Protein AF-A0A0B6Z5R3-F1 (afdb_monomer_lite)

pLDDT: mean 71.02, std 15.73, range [37.0, 95.0]

Structure (mmCIF, N/CA/C/O backbone):
data_AF-A0A0B6Z5R3-F1
#
_entry.id   AF-A0A0B6Z5R3-F1
#
loop_
_atom_site.group_PDB
_atom_site.id
_atom_site.type_symbol
_atom_site.label_atom_id
_atom_site.label_alt_id
_atom_site.label_comp_id
_atom_site.label_asym_id
_atom_site.label_entity_id
_atom_site.label_seq_id
_atom_site.pdbx_PDB_ins_code
_atom_site.Cartn_x
_atom_site.Cartn_y
_atom_site.Cartn_z
_atom_site.occupancy
_atom_site.B_iso_or_equiv
_atom_site.auth_seq_id
_atom_site.auth_comp_id
_atom_site.auth_asym_id
_atom_site.auth_atom_id
_atom_site.pdbx_PDB_model_num
ATOM 1 N N . PRO A 1 1 ? 17.236 -11.142 -57.126 1.00 37.00 1 PRO A N 1
ATOM 2 C CA . PRO A 1 1 ? 18.413 -11.926 -57.569 1.00 37.00 1 PRO A CA 1
ATOM 3 C C . PRO A 1 1 ? 19.703 -11.385 -56.929 1.00 37.00 1 PRO A C 1
ATOM 5 O O . PRO A 1 1 ? 20.218 -10.352 -57.341 1.00 37.00 1 PRO A O 1
ATOM 8 N N . ARG A 1 2 ? 20.150 -12.036 -55.849 1.00 47.00 2 ARG A N 1
ATOM 9 C CA . ARG A 1 2 ? 21.415 -11.745 -55.163 1.00 47.00 2 ARG A CA 1
ATOM 10 C C . ARG A 1 2 ? 22.495 -12.627 -55.776 1.00 47.00 2 ARG A C 1
ATOM 12 O O . ARG A 1 2 ? 22.367 -13.830 -55.623 1.00 47.00 2 ARG A O 1
ATOM 19 N N . VAL A 1 3 ? 23.508 -12.037 -56.404 1.00 46.5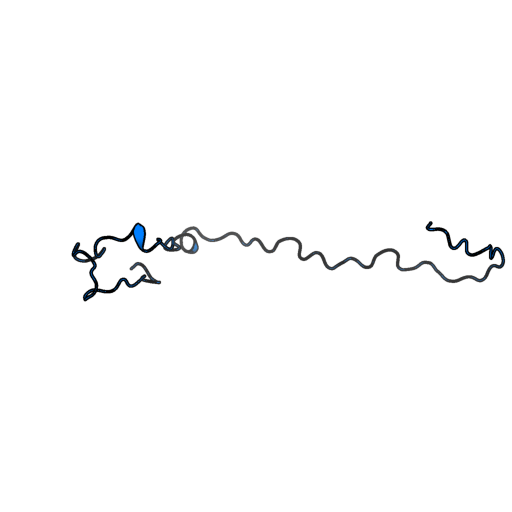6 3 VAL A N 1
ATOM 20 C CA . VAL A 1 3 ? 24.918 -12.463 -56.334 1.00 46.56 3 VAL A CA 1
ATOM 21 C C . VAL A 1 3 ? 25.772 -11.380 -57.003 1.00 46.56 3 VAL A C 1
ATOM 23 O O . VAL A 1 3 ? 25.680 -11.174 -58.205 1.00 46.56 3 VAL A O 1
ATOM 26 N N . ALA A 1 4 ? 26.576 -10.660 -56.222 1.00 46.78 4 ALA A N 1
ATOM 27 C CA . ALA A 1 4 ? 27.772 -10.004 -56.738 1.00 46.78 4 ALA A CA 1
ATOM 28 C C . ALA A 1 4 ? 28.932 -10.879 -56.264 1.00 46.78 4 ALA A C 1
ATOM 30 O O . ALA A 1 4 ? 29.298 -10.860 -55.090 1.00 46.78 4 ALA A O 1
ATOM 31 N N . LEU A 1 5 ? 29.368 -11.749 -57.168 1.00 58.84 5 LEU A N 1
ATOM 32 C CA . LEU A 1 5 ? 30.615 -12.490 -57.101 1.00 58.84 5 LEU A CA 1
ATOM 33 C C . LEU A 1 5 ? 31.736 -11.448 -57.215 1.00 58.84 5 LEU A C 1
ATOM 35 O O . LEU A 1 5 ? 31.738 -10.689 -58.180 1.00 58.84 5 LEU A O 1
ATOM 39 N N . LEU A 1 6 ? 32.612 -11.354 -56.216 1.00 59.56 6 LEU A N 1
ATOM 40 C CA . LEU A 1 6 ? 33.885 -10.661 -56.376 1.00 59.56 6 LEU A CA 1
ATOM 41 C C . LEU A 1 6 ? 34.987 -11.710 -56.373 1.00 59.56 6 LEU A C 1
ATOM 43 O O . LEU A 1 6 ? 35.117 -12.486 -55.425 1.00 59.56 6 LEU A O 1
ATOM 47 N N . ASP A 1 7 ? 35.677 -11.705 -57.5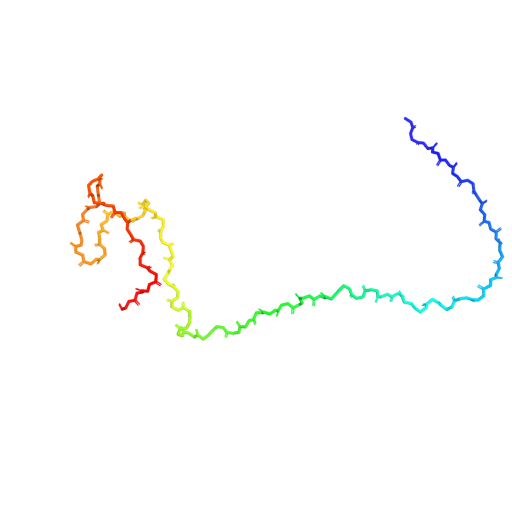03 1.00 43.62 7 ASP A N 1
ATOM 48 C CA . ASP A 1 7 ? 36.765 -12.555 -57.939 1.00 43.62 7 ASP A CA 1
ATOM 49 C C . ASP A 1 7 ? 37.992 -12.548 -57.016 1.00 43.62 7 ASP A C 1
ATOM 51 O O . ASP A 1 7 ? 38.355 -11.553 -56.384 1.00 43.62 7 ASP A O 1
ATOM 55 N N . ASP A 1 8 ? 38.605 -13.725 -57.014 1.00 52.38 8 ASP A N 1
ATOM 56 C CA . ASP A 1 8 ? 39.995 -14.097 -56.783 1.00 52.38 8 ASP A CA 1
ATOM 57 C C . ASP A 1 8 ? 41.027 -12.982 -56.531 1.00 52.38 8 ASP A C 1
ATOM 59 O O . ASP A 1 8 ? 41.366 -12.189 -57.410 1.00 52.38 8 ASP A O 1
ATOM 63 N N . LEU A 1 9 ? 41.697 -13.072 -55.377 1.00 57.81 9 LEU A N 1
ATOM 64 C CA . LEU A 1 9 ? 43.108 -12.702 -55.284 1.00 57.81 9 LEU A CA 1
ATOM 65 C C . LEU A 1 9 ? 43.860 -13.716 -54.418 1.00 57.81 9 LEU A C 1
ATOM 67 O O . LEU A 1 9 ? 43.847 -13.656 -53.190 1.00 57.81 9 LEU A O 1
ATOM 71 N N . ALA A 1 10 ? 44.507 -14.666 -55.088 1.00 52.19 10 ALA A N 1
ATOM 72 C CA . ALA A 1 10 ? 45.574 -15.468 -54.512 1.00 52.19 10 ALA A CA 1
ATOM 73 C C . ALA A 1 10 ? 46.938 -14.809 -54.794 1.00 52.19 10 ALA A C 1
ATOM 75 O O . ALA A 1 10 ? 47.129 -14.226 -55.862 1.00 52.19 10 ALA A O 1
ATOM 76 N N . THR A 1 11 ? 47.881 -15.035 -53.865 1.00 52.56 11 THR A N 1
ATOM 77 C CA . THR A 1 11 ? 49.324 -14.690 -53.878 1.00 52.56 11 THR A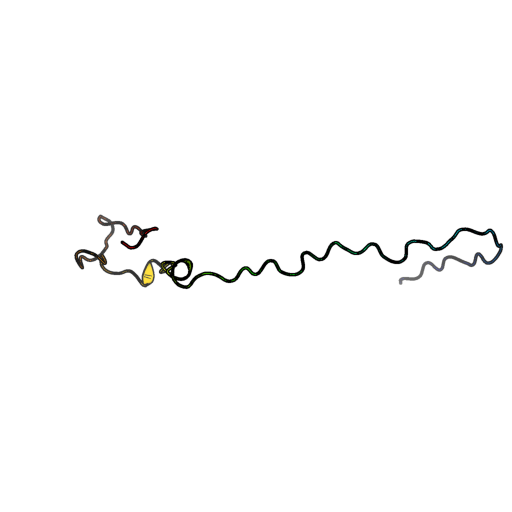 CA 1
ATOM 78 C C . THR A 1 11 ? 49.630 -13.255 -53.399 1.00 52.56 11 THR A C 1
ATOM 80 O O . THR A 1 11 ? 48.966 -12.316 -53.813 1.00 52.56 11 THR A O 1
ATOM 83 N N . ASP A 1 12 ? 50.557 -12.971 -52.475 1.00 42.84 12 ASP A N 1
ATOM 84 C CA . ASP A 1 12 ? 51.806 -13.632 -52.066 1.00 42.84 12 ASP A CA 1
ATOM 85 C C . ASP A 1 12 ? 52.138 -13.359 -50.577 1.00 42.84 12 ASP A C 1
ATOM 87 O O . ASP A 1 12 ? 51.575 -12.466 -49.947 1.00 42.84 12 ASP A O 1
ATOM 91 N N . SER A 1 13 ? 53.062 -14.148 -50.039 1.00 62.34 13 SER A N 1
ATOM 92 C CA . SER A 1 13 ? 53.565 -14.171 -48.661 1.00 62.34 13 SER A CA 1
ATOM 93 C C . SER A 1 13 ? 54.232 -12.862 -48.181 1.00 62.34 13 SER A C 1
ATOM 95 O O . SER A 1 13 ? 55.155 -12.387 -48.828 1.00 62.34 13 SER A O 1
ATOM 97 N N . ASP A 1 14 ? 53.898 -12.372 -46.979 1.00 48.47 14 ASP A N 1
ATOM 98 C CA . ASP A 1 14 ? 54.862 -11.696 -46.088 1.00 48.47 14 ASP A CA 1
ATOM 99 C C . ASP A 1 14 ? 54.443 -11.844 -44.616 1.00 48.47 14 ASP A C 1
ATOM 101 O O . ASP A 1 14 ? 53.261 -11.791 -44.268 1.00 48.47 14 ASP A O 1
ATOM 105 N N . GLY A 1 15 ? 55.425 -12.123 -43.765 1.00 56.16 15 GLY A N 1
ATOM 106 C CA . GLY A 1 15 ? 55.238 -12.522 -42.378 1.00 56.16 15 GLY A CA 1
ATOM 107 C C . GLY A 1 15 ? 54.646 -11.412 -41.512 1.00 56.16 15 GLY A C 1
ATOM 108 O O . GLY A 1 15 ? 55.247 -10.362 -41.317 1.00 56.16 15 GLY A O 1
ATOM 109 N N . GLY A 1 16 ? 53.499 -11.695 -40.905 1.00 48.38 16 GLY A N 1
ATOM 110 C CA . GLY A 1 16 ? 52.937 -10.907 -39.817 1.00 48.38 16 GLY A CA 1
ATOM 111 C C . GLY A 1 16 ? 52.306 -11.855 -38.813 1.00 48.38 16 GLY A C 1
ATOM 112 O O . GLY A 1 16 ? 51.360 -12.569 -39.137 1.00 48.38 16 GLY A O 1
ATOM 113 N N . GLU A 1 17 ? 52.876 -11.917 -37.615 1.00 54.81 17 GLU A N 1
ATOM 114 C CA . GLU A 1 17 ? 52.434 -12.804 -36.548 1.00 54.81 17 GLU A CA 1
ATOM 115 C C . GLU A 1 17 ? 50.936 -12.622 -36.271 1.00 54.81 17 GLU A C 1
ATOM 117 O O . GLU A 1 17 ? 50.477 -11.528 -35.943 1.00 54.81 17 GLU A O 1
ATOM 122 N N . LEU A 1 18 ? 50.160 -13.706 -36.363 1.00 57.28 18 LEU A N 1
ATOM 123 C CA . LEU A 1 18 ? 48.758 -13.755 -35.931 1.00 57.28 18 LEU A CA 1
ATOM 124 C C . LEU A 1 18 ? 48.686 -13.804 -34.396 1.00 57.28 18 LEU A C 1
ATOM 126 O O . LEU A 1 18 ? 48.078 -14.687 -33.796 1.00 57.28 18 LEU A O 1
ATOM 130 N N . GLY A 1 19 ? 49.339 -12.847 -33.745 1.00 59.06 19 GLY A N 1
ATOM 131 C CA . GLY A 1 19 ? 49.263 -12.610 -32.317 1.00 59.06 19 GLY A CA 1
ATOM 132 C C . GLY A 1 19 ? 48.119 -11.659 -32.006 1.00 59.06 19 GLY A C 1
ATOM 133 O O . GLY A 1 19 ? 48.378 -10.503 -31.709 1.00 59.06 19 GLY A O 1
ATOM 134 N N . SER A 1 20 ? 46.872 -12.127 -32.118 1.00 60.59 20 SER A N 1
ATOM 135 C CA . SER A 1 20 ? 45.747 -11.766 -31.227 1.00 60.59 20 SER A CA 1
ATOM 136 C C . SER A 1 20 ? 44.424 -12.346 -31.758 1.00 60.59 20 SER A C 1
ATOM 138 O O . SER A 1 20 ? 43.460 -11.639 -32.050 1.00 60.59 20 SER A O 1
ATOM 140 N N . LEU A 1 21 ? 44.351 -13.675 -31.893 1.00 60.84 21 LEU A N 1
ATOM 141 C CA . LEU A 1 21 ? 43.062 -14.364 -31.811 1.00 60.84 21 LEU A CA 1
ATOM 142 C C . LEU A 1 21 ? 42.661 -14.378 -30.338 1.00 60.84 21 LEU A C 1
ATOM 144 O O . LEU A 1 21 ? 43.068 -15.253 -29.581 1.00 60.84 21 LEU A O 1
ATOM 148 N N . GLY A 1 22 ? 41.907 -13.367 -29.925 1.00 60.16 22 GLY A N 1
ATOM 149 C CA . GLY A 1 22 ? 41.396 -13.307 -28.564 1.00 60.16 22 GLY A CA 1
ATOM 150 C C . GLY A 1 22 ? 41.285 -11.891 -28.050 1.00 60.16 22 GLY A C 1
ATOM 151 O O . GLY A 1 22 ? 41.864 -11.566 -27.018 1.00 60.16 22 GLY A O 1
ATOM 152 N N . ALA A 1 23 ? 40.472 -11.063 -28.711 1.00 62.53 23 ALA A N 1
ATOM 153 C CA . ALA A 1 23 ? 39.728 -10.073 -27.951 1.00 62.53 23 ALA A CA 1
ATOM 154 C C . ALA A 1 23 ? 38.857 -10.865 -26.967 1.00 62.53 23 ALA A C 1
ATOM 156 O O . ALA A 1 23 ? 37.732 -11.259 -27.285 1.00 62.53 23 ALA A O 1
ATOM 157 N N . VAL A 1 24 ? 39.422 -11.182 -25.798 1.00 64.19 24 VAL A N 1
ATOM 158 C CA . VAL A 1 24 ? 38.651 -11.618 -24.648 1.00 64.19 24 VAL A CA 1
ATOM 159 C C . VAL A 1 24 ? 37.719 -10.453 -24.372 1.00 64.19 24 VAL A C 1
ATOM 161 O O . VAL A 1 24 ? 38.107 -9.411 -23.850 1.00 64.19 24 VAL A O 1
ATOM 164 N N . SER A 1 25 ? 36.488 -10.575 -24.865 1.00 67.00 25 SER A N 1
ATOM 165 C CA . SER A 1 25 ? 35.401 -9.741 -24.389 1.00 67.00 25 SER A CA 1
ATOM 166 C C . SER A 1 25 ? 35.440 -9.946 -22.893 1.00 67.00 25 SER A C 1
ATOM 168 O O . SER A 1 25 ? 35.326 -11.089 -22.456 1.00 67.00 25 SER A O 1
ATOM 170 N N . ASN A 1 26 ? 35.771 -8.888 -22.155 1.00 64.88 26 ASN A N 1
ATOM 171 C CA . ASN A 1 26 ? 35.945 -8.921 -20.716 1.00 64.88 26 ASN A CA 1
ATOM 172 C C . ASN A 1 26 ? 34.615 -9.409 -20.148 1.00 64.88 26 ASN A C 1
ATOM 174 O O . ASN A 1 26 ? 33.679 -8.625 -19.996 1.00 64.88 26 ASN A O 1
ATOM 178 N N . ALA A 1 27 ? 34.491 -10.725 -19.986 1.00 67.38 27 ALA A N 1
ATOM 179 C CA . ALA A 1 27 ? 33.283 -11.345 -19.515 1.00 67.38 27 ALA A CA 1
ATOM 180 C C . ALA A 1 27 ? 33.151 -10.811 -18.102 1.00 67.38 27 ALA A C 1
ATOM 182 O O . ALA A 1 27 ? 33.964 -11.129 -17.235 1.00 67.38 27 ALA A O 1
ATOM 183 N N . SER A 1 28 ? 32.175 -9.937 -17.877 1.00 67.62 28 SER A N 1
ATOM 184 C CA . SER A 1 28 ? 31.684 -9.668 -16.537 1.00 67.62 28 SER A CA 1
ATOM 185 C C . SER A 1 28 ? 30.957 -10.934 -16.098 1.00 67.62 28 SER A C 1
ATOM 187 O O . SER A 1 28 ? 29.727 -10.991 -16.084 1.00 67.62 28 SER A O 1
ATOM 189 N N . ASP A 1 29 ? 31.744 -11.980 -15.868 1.00 62.44 29 ASP A N 1
ATOM 190 C CA . ASP A 1 29 ? 31.334 -13.229 -15.274 1.00 62.44 29 ASP A CA 1
ATOM 191 C C . ASP A 1 29 ? 31.011 -12.886 -13.819 1.00 62.44 29 ASP A C 1
ATOM 193 O O . ASP A 1 29 ? 31.861 -12.784 -12.942 1.00 62.44 29 ASP A O 1
ATOM 197 N N . THR A 1 30 ? 29.746 -12.527 -13.640 1.00 66.94 30 THR A N 1
ATOM 198 C CA . THR A 1 30 ? 28.964 -12.861 -12.462 1.00 66.94 30 THR A CA 1
ATOM 199 C C . THR A 1 30 ? 29.517 -12.408 -11.108 1.00 66.94 30 THR A C 1
ATOM 201 O O . THR A 1 30 ? 29.933 -13.202 -10.272 1.00 66.94 30 THR A O 1
ATOM 204 N N . SER A 1 31 ? 29.359 -11.111 -10.825 1.00 71.75 31 SER A N 1
ATOM 205 C CA . SER A 1 31 ? 29.368 -10.581 -9.454 1.00 71.75 31 SER A CA 1
ATOM 206 C C . SER A 1 31 ? 28.034 -10.887 -8.754 1.00 71.75 31 SER A C 1
ATOM 208 O O . SER A 1 31 ? 27.247 -9.984 -8.479 1.00 71.75 31 SER A O 1
ATOM 210 N N . TRP A 1 32 ? 27.731 -12.167 -8.521 1.00 77.19 32 TRP A N 1
ATOM 211 C CA . TRP A 1 32 ? 26.697 -12.548 -7.556 1.00 77.19 32 TRP A CA 1
ATOM 212 C C . TRP A 1 32 ? 27.361 -12.631 -6.187 1.00 77.19 32 TRP A C 1
ATOM 214 O O . TRP A 1 32 ? 28.042 -13.605 -5.877 1.00 77.19 32 TRP A O 1
ATOM 224 N N . GLU A 1 33 ? 27.208 -11.585 -5.384 1.00 77.31 33 GLU A N 1
ATOM 225 C CA . GLU A 1 33 ? 27.675 -11.603 -4.002 1.00 77.31 33 GLU A CA 1
ATOM 226 C C . GLU A 1 33 ? 26.677 -12.377 -3.137 1.00 77.31 33 GLU A C 1
ATOM 228 O O . GLU A 1 33 ? 25.460 -12.294 -3.329 1.00 77.31 33 GLU A O 1
ATOM 233 N N . THR A 1 34 ? 27.188 -13.160 -2.188 1.00 78.81 34 THR A N 1
ATOM 234 C CA . THR A 1 34 ? 26.351 -13.834 -1.196 1.00 78.81 34 THR A CA 1
ATOM 235 C C . THR A 1 34 ? 25.689 -12.773 -0.321 1.00 78.81 34 THR A C 1
ATOM 237 O O . THR A 1 34 ? 26.365 -12.093 0.447 1.00 78.81 34 THR A O 1
ATOM 240 N N . ILE A 1 35 ? 24.371 -12.628 -0.450 1.00 70.38 35 ILE A N 1
ATOM 241 C CA . ILE A 1 35 ? 23.569 -11.712 0.365 1.00 70.38 35 ILE A CA 1
ATOM 242 C C . ILE A 1 35 ? 23.417 -12.331 1.760 1.00 70.38 35 ILE A C 1
ATOM 244 O O . ILE A 1 35 ? 23.011 -13.488 1.883 1.00 70.38 35 ILE A O 1
ATOM 248 N N . ASP A 1 36 ? 23.765 -11.573 2.801 1.00 77.00 36 ASP A N 1
ATOM 249 C CA . ASP A 1 36 ? 23.556 -11.978 4.194 1.00 77.00 36 ASP A CA 1
ATOM 250 C C . ASP A 1 36 ? 22.054 -12.127 4.487 1.00 77.00 36 ASP A C 1
ATOM 252 O O . ASP A 1 36 ? 21.226 -11.396 3.939 1.00 77.00 36 ASP A O 1
ATOM 256 N N . GLU A 1 37 ? 21.668 -13.055 5.365 1.00 67.75 37 GLU A N 1
ATOM 257 C CA . GLU A 1 37 ? 20.251 -13.280 5.679 1.00 67.75 37 GLU A CA 1
ATOM 258 C C . GLU A 1 37 ? 19.582 -12.012 6.244 1.00 67.75 37 GLU A C 1
ATOM 260 O O . GLU A 1 37 ? 18.404 -11.764 5.974 1.00 67.75 37 GLU A O 1
ATOM 265 N N . HIS A 1 38 ? 20.339 -11.139 6.918 1.00 66.06 38 HIS A N 1
ATOM 266 C CA . HIS A 1 38 ? 19.843 -9.842 7.370 1.00 66.06 38 HIS A CA 1
ATOM 267 C C . HIS A 1 38 ? 19.544 -8.870 6.214 1.00 66.06 38 HIS A C 1
ATOM 269 O O . HIS A 1 38 ? 18.571 -8.118 6.274 1.00 66.06 38 HIS A O 1
ATOM 275 N N . ASP A 1 39 ? 20.339 -8.906 5.145 1.00 63.56 39 ASP A N 1
ATOM 276 C CA . ASP A 1 39 ? 20.138 -8.088 3.940 1.00 63.56 39 ASP A CA 1
ATOM 277 C C . ASP A 1 39 ? 19.051 -8.679 3.018 1.00 63.56 39 ASP A C 1
ATOM 279 O O . ASP A 1 39 ? 18.444 -7.981 2.208 1.00 63.56 39 ASP A O 1
ATOM 283 N N . SER A 1 40 ? 18.707 -9.959 3.210 1.00 61.56 40 SER A N 1
ATOM 284 C CA . SER A 1 40 ? 17.603 -10.627 2.509 1.00 61.56 40 SER A CA 1
ATOM 285 C C . SER A 1 40 ? 16.205 -10.201 2.987 1.00 61.56 40 SER A C 1
ATOM 287 O O . SER A 1 40 ? 15.207 -10.504 2.325 1.00 61.56 40 SER A O 1
ATOM 289 N N . MET A 1 41 ? 16.111 -9.432 4.082 1.00 67.56 41 MET A N 1
ATOM 290 C CA . MET A 1 41 ? 14.864 -8.847 4.597 1.00 67.56 41 MET A CA 1
ATOM 291 C C . MET A 1 41 ? 14.361 -7.670 3.739 1.00 67.56 41 MET A C 1
ATOM 293 O O . MET A 1 41 ? 13.813 -6.683 4.234 1.00 67.56 41 MET A O 1
ATOM 297 N N . ILE A 1 42 ? 14.516 -7.770 2.419 1.00 68.25 42 ILE A N 1
ATOM 298 C CA . ILE A 1 42 ? 13.964 -6.812 1.473 1.00 68.25 42 ILE A CA 1
ATOM 299 C C . ILE A 1 42 ? 12.446 -6.926 1.534 1.00 68.25 42 ILE A C 1
ATOM 301 O O . ILE A 1 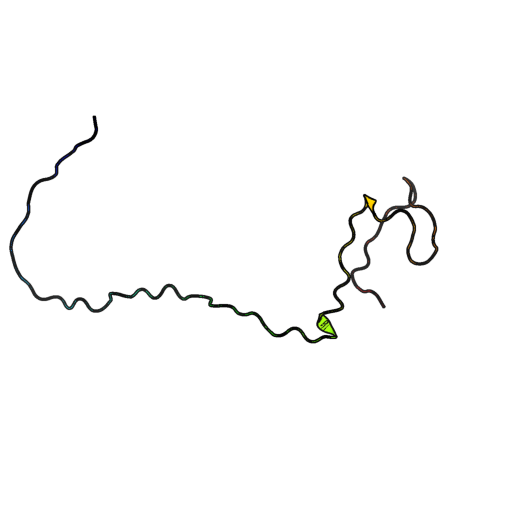42 ? 11.841 -7.949 1.198 1.00 68.25 42 ILE A O 1
ATOM 305 N N . VAL A 1 43 ? 11.817 -5.827 1.929 1.00 70.12 43 VAL A N 1
ATOM 306 C CA . VAL A 1 43 ? 10.367 -5.682 1.922 1.00 70.12 43 VAL A CA 1
ATOM 307 C C . VAL A 1 43 ? 9.899 -5.831 0.483 1.00 70.12 43 VAL A C 1
ATOM 309 O O . VAL A 1 43 ? 10.087 -4.936 -0.344 1.00 70.12 43 VAL A O 1
ATOM 312 N N . ARG A 1 44 ? 9.307 -6.988 0.168 1.00 77.88 44 ARG A N 1
ATOM 313 C CA . ARG A 1 44 ? 8.773 -7.254 -1.166 1.00 77.88 44 ARG A CA 1
ATOM 314 C C . ARG A 1 44 ? 7.771 -6.161 -1.503 1.00 77.88 44 ARG A C 1
ATOM 316 O O . ARG A 1 44 ? 6.748 -6.029 -0.836 1.00 77.88 44 ARG A O 1
ATOM 323 N N . TRP A 1 45 ? 8.059 -5.393 -2.550 1.00 82.50 45 TRP A N 1
ATOM 324 C CA . TRP A 1 45 ? 7.128 -4.384 -3.029 1.00 82.50 45 TRP A CA 1
ATOM 325 C C . TRP A 1 45 ? 5.807 -5.052 -3.419 1.00 82.50 45 TRP A C 1
ATOM 327 O O . TRP A 1 45 ? 5.785 -6.003 -4.204 1.00 82.50 45 TRP A O 1
ATOM 337 N N . ILE A 1 46 ? 4.71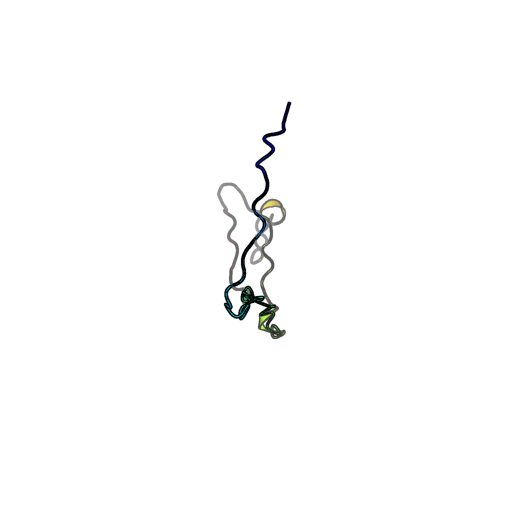0 -4.566 -2.841 1.00 83.12 46 ILE A N 1
ATOM 338 C CA . ILE A 1 46 ? 3.374 -5.116 -3.063 1.00 83.12 46 ILE A CA 1
ATOM 339 C C . ILE A 1 46 ? 2.614 -4.191 -4.025 1.00 83.12 46 ILE A C 1
ATOM 341 O O . ILE A 1 46 ? 2.527 -2.989 -3.757 1.00 83.12 46 ILE A O 1
ATOM 345 N N . PRO A 1 47 ? 2.012 -4.722 -5.106 1.00 88.44 47 PRO A N 1
ATOM 346 C CA . PRO A 1 47 ? 1.167 -3.938 -5.998 1.00 88.44 47 PRO A CA 1
ATOM 347 C C . PRO A 1 47 ? -0.018 -3.288 -5.281 1.00 88.44 47 PRO A C 1
ATOM 349 O O . PRO A 1 47 ? -0.649 -3.902 -4.420 1.00 88.44 47 PRO A O 1
ATOM 352 N N . ASP A 1 48 ? -0.402 -2.086 -5.718 1.00 85.06 48 ASP A N 1
ATOM 353 C CA . ASP A 1 48 ? -1.497 -1.318 -5.117 1.00 85.06 48 ASP A CA 1
ATOM 354 C C . ASP A 1 48 ? -2.789 -2.121 -4.979 1.00 85.06 48 ASP A C 1
ATOM 356 O O . ASP A 1 48 ? -3.450 -2.038 -3.949 1.00 85.06 48 ASP A O 1
ATOM 360 N N . MET A 1 49 ? -3.173 -2.907 -5.985 1.00 86.44 49 MET A N 1
ATOM 361 C CA . MET A 1 49 ? -4.437 -3.654 -5.958 1.00 86.44 49 MET A CA 1
ATOM 362 C C . MET A 1 49 ? -4.496 -4.703 -4.841 1.00 86.44 49 MET A C 1
ATOM 364 O O . MET A 1 49 ? -5.580 -4.982 -4.336 1.00 86.44 49 MET A O 1
ATOM 368 N N . ALA A 1 50 ? -3.346 -5.228 -4.411 1.00 88.19 50 ALA A N 1
ATOM 369 C CA . ALA A 1 50 ? -3.262 -6.155 -3.285 1.00 88.19 50 ALA A CA 1
ATOM 370 C C . ALA A 1 50 ? -3.320 -5.433 -1.921 1.00 88.19 50 ALA A C 1
ATOM 372 O O . ALA A 1 50 ? -3.598 -6.056 -0.899 1.00 88.19 50 ALA A O 1
ATOM 373 N N . VAL A 1 51 ? -3.125 -4.111 -1.898 1.00 90.31 51 VAL A N 1
ATOM 374 C CA . VAL A 1 51 ? -3.128 -3.283 -0.687 1.00 90.31 51 VAL A CA 1
ATOM 375 C C . VAL A 1 51 ? -4.469 -2.552 -0.552 1.00 90.31 51 VAL A C 1
ATOM 377 O O . VA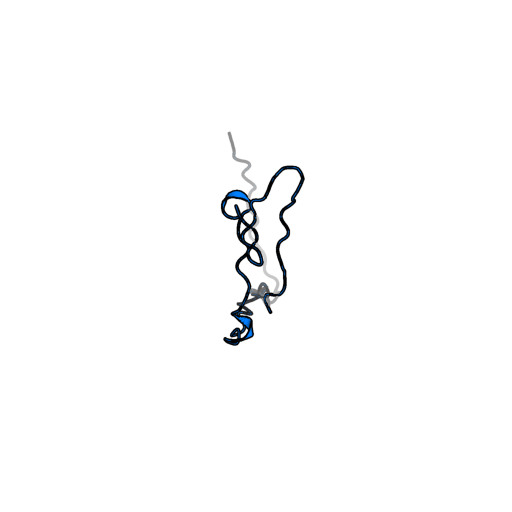L A 1 51 ? -4.705 -1.500 -1.155 1.00 90.31 51 VAL A O 1
ATOM 380 N N . THR A 1 52 ? -5.374 -3.117 0.252 1.00 93.44 52 THR A N 1
ATOM 381 C CA . THR A 1 52 ? -6.732 -2.575 0.478 1.00 93.44 52 THR A CA 1
ATOM 382 C C . THR A 1 52 ? -6.883 -1.823 1.803 1.00 93.44 52 THR A C 1
ATOM 384 O O . THR A 1 52 ? -7.717 -0.918 1.902 1.00 93.44 52 THR A O 1
ATOM 387 N N . HIS A 1 53 ? -6.050 -2.143 2.797 1.00 93.06 53 HIS A N 1
ATOM 388 C CA . HIS A 1 53 ? -6.082 -1.568 4.142 1.00 93.06 53 HIS A CA 1
ATOM 389 C C . HIS A 1 53 ? -4.674 -1.159 4.593 1.00 93.06 53 HIS A C 1
ATOM 391 O O . HIS A 1 53 ? -3.679 -1.728 4.144 1.00 93.06 53 HIS A O 1
ATOM 397 N N . CYS A 1 54 ? -4.593 -0.161 5.472 1.00 89.19 54 CYS A N 1
ATOM 398 C CA . CYS A 1 54 ? -3.341 0.256 6.096 1.00 89.19 54 CYS A CA 1
ATOM 399 C C . CYS A 1 54 ? -2.764 -0.873 6.962 1.00 89.19 54 CYS A C 1
ATOM 401 O O . CYS A 1 54 ? -3.471 -1.390 7.820 1.00 89.19 54 CYS A O 1
ATOM 403 N N . ALA A 1 55 ? -1.480 -1.196 6.802 1.00 86.19 55 ALA A N 1
ATOM 404 C CA . ALA A 1 55 ? -0.822 -2.234 7.599 1.00 86.19 55 ALA A CA 1
ATOM 405 C C . ALA A 1 55 ? -0.706 -1.885 9.098 1.00 86.19 55 ALA A C 1
ATOM 407 O O . ALA A 1 55 ? -0.612 -2.784 9.919 1.00 86.19 55 ALA A O 1
ATOM 408 N N . ALA A 1 56 ? -0.732 -0.595 9.461 1.00 86.44 56 ALA A N 1
ATOM 409 C CA . ALA A 1 56 ? -0.577 -0.147 10.849 1.00 86.44 56 ALA A CA 1
ATOM 410 C C . ALA A 1 56 ? -1.907 0.054 11.599 1.00 86.44 56 ALA A C 1
ATOM 412 O O . ALA A 1 56 ? -1.954 -0.076 12.816 1.00 86.44 56 ALA A O 1
ATOM 413 N N . CYS A 1 57 ? -2.983 0.434 10.899 1.00 91.31 57 CYS A N 1
ATOM 414 C CA . CYS A 1 57 ? -4.263 0.794 11.532 1.00 91.31 57 CYS A CA 1
ATOM 415 C C . CYS A 1 57 ? -5.495 0.167 10.867 1.00 91.31 57 CYS A C 1
ATOM 417 O O . CYS A 1 57 ? -6.621 0.562 11.168 1.00 91.31 57 CYS A O 1
ATOM 419 N N . GLU A 1 58 ? -5.284 -0.740 9.910 1.00 91.88 58 GLU A N 1
ATOM 420 C CA . GLU A 1 58 ? -6.305 -1.551 9.227 1.00 91.88 58 GLU A CA 1
ATOM 421 C C . GLU A 1 58 ? -7.416 -0.760 8.526 1.00 91.88 58 GLU A C 1
ATOM 423 O O . GLU A 1 58 ? -8.446 -1.291 8.120 1.00 91.88 58 GLU A O 1
ATOM 428 N N . ARG A 1 59 ? -7.230 0.543 8.325 1.00 93.31 59 ARG A N 1
ATOM 429 C CA . ARG A 1 59 ? -8.234 1.388 7.683 1.00 93.31 59 ARG A CA 1
ATOM 430 C C . ARG A 1 59 ? -8.171 1.258 6.162 1.00 93.31 59 ARG A C 1
ATOM 432 O O . ARG A 1 59 ? -7.090 1.300 5.581 1.00 93.31 59 ARG A O 1
ATOM 439 N N . ARG A 1 60 ? -9.338 1.170 5.511 1.00 95.00 60 ARG A N 1
ATOM 440 C CA . ARG A 1 60 ? -9.449 1.122 4.043 1.00 95.00 60 ARG A CA 1
ATOM 441 C C . ARG A 1 60 ? -8.884 2.374 3.382 1.00 95.00 60 ARG A C 1
ATOM 443 O O . ARG A 1 60 ? -9.179 3.502 3.810 1.00 95.00 60 ARG A O 1
ATOM 450 N N . PHE A 1 61 ? -8.146 2.153 2.300 1.00 94.19 61 PHE A N 1
ATOM 451 C CA . PHE A 1 61 ? -7.747 3.209 1.376 1.00 94.19 61 PHE A CA 1
ATOM 452 C C . PHE A 1 61 ? -8.938 3.670 0.531 1.00 94.19 61 PHE A C 1
ATOM 454 O O . PHE A 1 61 ? -9.854 2.902 0.236 1.00 94.19 61 PHE A O 1
ATOM 461 N N . CYS A 1 62 ? -8.941 4.948 0.165 1.00 92.06 62 CYS A N 1
ATOM 462 C CA . CYS A 1 62 ? -9.970 5.563 -0.673 1.00 92.06 62 CYS A CA 1
ATOM 463 C C . CYS A 1 62 ? -9.391 6.796 -1.376 1.00 92.06 62 CYS A C 1
ATOM 465 O O . CYS A 1 62 ? -8.234 7.145 -1.163 1.00 92.06 62 CYS A O 1
ATOM 467 N N . ILE A 1 63 ? -10.192 7.511 -2.167 1.00 93.44 63 ILE A N 1
ATOM 468 C CA . ILE A 1 63 ? -9.730 8.718 -2.876 1.00 93.44 63 ILE A CA 1
ATOM 469 C C . ILE A 1 63 ? -9.137 9.794 -1.945 1.00 93.44 63 ILE A C 1
ATOM 471 O O . ILE A 1 63 ? -8.257 10.545 -2.356 1.00 93.44 63 ILE A O 1
ATOM 475 N N . TYR A 1 64 ? -9.569 9.829 -0.679 1.00 94.62 64 TYR A N 1
ATOM 476 C CA . TYR A 1 64 ? -9.060 10.747 0.344 1.00 94.62 64 TYR A CA 1
ATOM 477 C C . TYR A 1 64 ? -7.897 10.168 1.165 1.00 94.62 64 TYR A C 1
ATOM 479 O O . TYR A 1 64 ? -7.204 10.914 1.849 1.00 94.62 64 TYR A O 1
ATOM 487 N N . ARG A 1 65 ? -7.673 8.847 1.123 1.00 89.44 65 ARG A N 1
ATOM 488 C CA . ARG A 1 65 ? -6.587 8.156 1.837 1.00 89.44 65 ARG A CA 1
ATOM 489 C C . ARG A 1 65 ? -5.717 7.408 0.842 1.00 89.44 65 ARG A C 1
ATOM 491 O O . ARG A 1 65 ? -6.052 6.295 0.434 1.00 89.44 65 ARG A O 1
ATOM 498 N N . ARG A 1 66 ? -4.608 8.038 0.463 1.00 91.81 66 ARG A N 1
ATOM 499 C CA . ARG A 1 66 ? -3.662 7.506 -0.521 1.00 91.81 66 ARG A CA 1
ATOM 500 C C . ARG A 1 66 ? -2.792 6.397 0.073 1.00 91.81 66 ARG A C 1
ATOM 502 O O . ARG A 1 66 ? -2.592 6.326 1.283 1.00 91.81 66 ARG A O 1
ATOM 509 N N . LYS A 1 67 ? -2.312 5.518 -0.807 1.00 89.81 67 LYS A N 1
ATOM 510 C CA . LYS A 1 67 ? -1.387 4.432 -0.472 1.00 89.81 67 LYS A CA 1
ATOM 511 C C . LYS A 1 67 ? 0.035 4.980 -0.412 1.00 89.81 67 LYS A C 1
ATOM 513 O O . LYS A 1 67 ? 0.399 5.836 -1.214 1.00 89.81 67 LYS A O 1
ATOM 518 N N . HIS A 1 68 ? 0.819 4.462 0.526 1.00 87.50 68 HIS A N 1
ATOM 519 C CA . HIS A 1 68 ? 2.236 4.768 0.670 1.00 87.50 68 HIS A CA 1
ATOM 520 C C . HIS A 1 68 ? 2.979 3.463 0.953 1.00 87.50 68 HIS A C 1
ATOM 522 O O . HIS A 1 68 ? 2.614 2.739 1.880 1.00 87.50 68 HIS A O 1
ATOM 528 N N . HIS A 1 69 ? 4.005 3.156 0.163 1.00 83.81 69 HIS A N 1
ATOM 529 C CA . HIS A 1 69 ? 4.883 2.015 0.418 1.00 83.81 69 HIS A CA 1
ATOM 530 C C . HIS A 1 69 ? 5.999 2.445 1.356 1.00 83.81 69 HIS A C 1
ATOM 532 O O . HIS A 1 69 ? 6.715 3.407 1.068 1.00 83.81 69 HIS A O 1
ATOM 538 N N . CYS A 1 70 ? 6.161 1.734 2.470 1.00 76.69 70 CYS A N 1
ATOM 539 C CA . CYS A 1 70 ? 7.329 1.939 3.309 1.00 76.69 70 CYS A CA 1
ATOM 540 C C . CYS A 1 70 ? 8.543 1.281 2.650 1.00 76.69 70 CYS A C 1
ATOM 542 O O . CYS A 1 70 ? 8.450 0.165 2.143 1.00 76.69 70 CYS A O 1
ATOM 544 N N . ARG A 1 71 ? 9.676 1.982 2.656 1.00 73.81 71 ARG A N 1
ATOM 545 C CA . ARG A 1 71 ? 10.955 1.452 2.159 1.00 73.81 71 ARG A CA 1
ATOM 546 C C . ARG A 1 71 ? 11.770 0.758 3.255 1.00 73.81 71 ARG A C 1
ATOM 548 O O . ARG A 1 71 ? 12.750 0.104 2.939 1.00 73.81 71 ARG A O 1
ATOM 555 N N . LEU A 1 72 ? 11.358 0.907 4.513 1.00 64.12 72 LEU A N 1
ATOM 556 C CA . LEU A 1 72 ? 11.989 0.342 5.703 1.00 64.12 72 LEU A CA 1
ATOM 557 C C . LEU A 1 72 ? 10.876 -0.224 6.586 1.00 64.12 72 LEU A C 1
ATOM 559 O O . LEU A 1 72 ? 10.063 0.533 7.115 1.00 64.12 72 LEU A O 1
ATOM 563 N N . VAL A 1 73 ? 10.779 -1.543 6.696 1.00 60.22 73 VAL A N 1
ATOM 564 C CA . VAL A 1 73 ? 9.922 -2.162 7.715 1.00 60.22 73 VAL A CA 1
ATOM 565 C C . VAL A 1 73 ? 10.762 -2.201 8.992 1.00 60.22 73 VAL A C 1
ATOM 567 O O . VAL A 1 73 ? 11.807 -2.841 8.999 1.00 60.22 73 VAL A O 1
ATOM 570 N N . HIS A 1 74 ? 10.367 -1.417 10.000 1.00 56.75 74 HIS A N 1
ATOM 571 C CA . HIS A 1 74 ? 10.920 -1.480 11.358 1.00 56.75 74 HIS A CA 1
ATOM 572 C C . HIS A 1 74 ? 10.234 -2.587 12.154 1.00 56.75 74 HIS A C 1
ATOM 574 O O . HIS A 1 74 ? 9.007 -2.755 11.957 1.00 56.75 74 HIS A O 1
#

Radius of gyration: 31.39 Å; chains: 1; bounding box: 65×26×70 Å

InterPro domains:
  IPR000306 FYVE zinc finger [PF01363] (44-71)
  IPR011011 Zinc finger, FYVE/PHD-type [SSF57903] (42-71)
  IPR013083 Zinc finger, RING/FYVE/PHD-type [G3DSA:3.30.40.10] (35-73)

Sequence (74 aa):
PRVALLDDLATDSDGGELGSLGAVSNASDTSWETIDEHDSMIVRWIPDMAVTHCAACERRFCIYRRKHHCRLVH

Secondary structure (DSSP, 8-state):
------------------TT----------------TTTT---PPPPGGG--B-TTT-PBPBTTB-----S---

Foldseek 3Di:
DDDDDDDDDDDDDDDDDPPDPDPPPVPPPDPPDDQDPVNVPFDPDDDPVVCQADPVPRHGADPVRDDDDDRDDD

Organism: NCBI:txid1028688